Protein AF-A0A7S2MWV6-F1 (afdb_monomer)

Solvent-accessible surface area (backbone atoms only — not comparable to full-atom values): 7215 Å² total; per-residue (Å²): 133,89,73,88,51,70,71,58,52,55,52,51,63,72,73,45,60,67,72,64,58,58,68,71,48,94,42,69,65,64,40,50,54,50,53,50,53,48,52,52,50,52,48,46,69,68,33,34,80,38,79,38,81,87,78,59,39,78,41,48,45,50,73,85,58,82,65,79,60,85,76,64,93,58,46,67,65,73,66,49,88,73,77,60,54,68,57,56,50,36,32,75,72,64,78,40,66,82,56,51,66,57,20,64,75,67,76,46,83,81,71,84,80,124

Mean predicted aligned error: 7.82 Å

Sequence (114 aa):
RGRFNFDAAVNIIKQAPLINWMQTFPTDEMKFDHVDGYCVCKVLVKHSPVLDLQNHMIRPLGADGASGSKIPSDFSIIMGDKLPNGLYYLMLRGVISHKLPQALAKGEWTDKSQ

pLDDT: mean 84.19, std 10.51, range [33.81, 95.12]

Organism: NCBI:txid1333877

InterPro domains:
  IPR022040 Post-transcriptional regulator MKT1, N-terminal [PF12247] (72-112)

Structure (mmCIF, N/CA/C/O backbone):
data_AF-A0A7S2MWV6-F1
#
_entry.id   AF-A0A7S2MWV6-F1
#
loop_
_atom_site.group_PDB
_atom_site.id
_atom_site.type_symbol
_atom_site.label_atom_id
_atom_site.label_alt_id
_atom_site.label_comp_id
_atom_site.label_asym_id
_atom_site.label_entity_id
_atom_site.label_seq_id
_atom_site.pdbx_PDB_ins_code
_atom_site.Cartn_x
_atom_site.Cartn_y
_atom_site.Cartn_z
_atom_site.occupancy
_atom_site.B_iso_or_equiv
_atom_site.auth_seq_id
_atom_site.auth_comp_id
_atom_site.auth_asym_id
_atom_site.auth_atom_id
_atom_site.pdbx_PDB_model_num
ATOM 1 N N . ARG A 1 1 ? 10.081 0.611 22.027 1.00 40.88 1 ARG A N 1
ATOM 2 C CA . ARG A 1 1 ? 9.479 0.492 20.675 1.00 40.88 1 ARG A CA 1
ATOM 3 C C . ARG A 1 1 ? 8.805 -0.872 20.580 1.00 40.88 1 ARG A C 1
ATOM 5 O O . ARG A 1 1 ? 9.515 -1.862 20.468 1.00 40.88 1 ARG A O 1
ATOM 12 N N . GLY A 1 2 ? 7.478 -0.940 20.703 1.00 54.88 2 GLY A N 1
ATOM 13 C CA . GLY A 1 2 ? 6.746 -2.191 20.492 1.00 54.88 2 GLY A CA 1
ATOM 14 C C . GLY A 1 2 ? 6.814 -2.555 19.013 1.00 54.88 2 GLY A C 1
ATOM 15 O O . GLY A 1 2 ? 6.324 -1.801 18.178 1.00 54.88 2 GLY A O 1
ATOM 16 N N . ARG A 1 3 ? 7.505 -3.645 18.671 1.00 72.94 3 ARG A N 1
ATOM 17 C CA . ARG A 1 3 ? 7.479 -4.170 17.302 1.00 72.94 3 ARG A CA 1
ATOM 18 C C . ARG A 1 3 ? 6.093 -4.755 17.050 1.00 72.94 3 ARG A C 1
ATOM 20 O O . ARG A 1 3 ? 5.569 -5.473 17.897 1.00 72.94 3 ARG A O 1
ATOM 27 N N . PHE A 1 4 ? 5.527 -4.457 15.885 1.00 74.81 4 PHE A N 1
ATOM 28 C CA . PHE A 1 4 ? 4.357 -5.166 15.381 1.00 74.81 4 PHE A CA 1
ATOM 29 C C . PHE A 1 4 ? 4.625 -6.680 15.400 1.00 74.81 4 PHE A C 1
ATOM 31 O O . PHE A 1 4 ? 5.690 -7.123 14.964 1.00 74.81 4 PHE A O 1
ATOM 38 N N . ASN A 1 5 ? 3.670 -7.455 15.915 1.00 84.12 5 ASN A N 1
ATOM 39 C CA . ASN A 1 5 ? 3.720 -8.912 15.939 1.00 84.12 5 ASN A CA 1
ATOM 40 C C . ASN A 1 5 ? 2.496 -9.459 15.195 1.00 84.12 5 ASN A C 1
ATOM 42 O O . ASN A 1 5 ? 1.356 -9.228 15.604 1.00 84.12 5 ASN A O 1
ATOM 46 N N . PHE A 1 6 ? 2.751 -10.187 14.109 1.00 84.38 6 PHE A N 1
ATOM 47 C CA . PHE A 1 6 ? 1.707 -10.745 13.260 1.00 84.38 6 PHE A CA 1
ATOM 48 C C . PHE A 1 6 ? 0.874 -11.813 13.985 1.00 84.38 6 PHE A C 1
ATOM 50 O O . PHE A 1 6 ? -0.352 -11.785 13.900 1.00 84.38 6 PHE A O 1
ATOM 57 N N . ASP A 1 7 ? 1.506 -12.688 14.771 1.00 86.31 7 ASP A N 1
ATOM 58 C CA . ASP A 1 7 ? 0.805 -13.739 15.522 1.00 86.31 7 ASP A CA 1
ATOM 59 C C . ASP A 1 7 ? -0.139 -13.142 16.568 1.00 86.31 7 ASP A C 1
ATOM 61 O O . ASP A 1 7 ? -1.269 -13.600 16.747 1.00 86.31 7 ASP A O 1
ATOM 65 N N . ALA A 1 8 ? 0.296 -12.061 17.222 1.00 83.81 8 ALA A N 1
ATOM 66 C CA . ALA A 1 8 ? -0.546 -11.320 18.152 1.00 83.81 8 ALA A CA 1
ATOM 67 C C . ALA A 1 8 ? -1.766 -10.712 17.440 1.00 83.81 8 ALA A C 1
ATOM 69 O O . ALA A 1 8 ? -2.883 -10.848 17.936 1.00 83.81 8 ALA A O 1
ATOM 70 N N . ALA A 1 9 ? -1.581 -10.107 16.260 1.00 82.12 9 ALA A N 1
ATOM 71 C CA . ALA A 1 9 ? -2.681 -9.547 15.473 1.00 82.12 9 ALA A CA 1
ATOM 72 C C . ALA A 1 9 ? -3.696 -10.622 15.045 1.00 82.12 9 ALA A C 1
ATOM 74 O O . ALA A 1 9 ? -4.903 -10.420 15.180 1.00 82.12 9 ALA A O 1
ATOM 75 N N . VAL A 1 10 ? -3.223 -11.792 14.598 1.00 85.38 10 VAL A N 1
ATOM 76 C CA . VAL A 1 10 ? -4.090 -12.930 14.245 1.00 85.38 10 VAL A CA 1
ATOM 77 C C . VAL A 1 10 ? -4.888 -13.411 15.456 1.00 85.38 10 VAL A C 1
ATOM 79 O O . VAL A 1 10 ? -6.089 -13.660 15.340 1.00 85.38 10 VAL A O 1
ATOM 82 N N . ASN A 1 11 ? -4.247 -13.527 16.620 1.00 85.81 11 ASN A N 1
ATOM 83 C CA . ASN A 1 11 ? -4.925 -13.941 17.846 1.00 85.81 11 ASN A CA 1
ATOM 84 C C . ASN A 1 11 ? -5.995 -12.929 18.275 1.00 85.81 11 ASN A C 1
ATOM 86 O O . ASN A 1 11 ? -7.096 -13.340 18.629 1.00 85.81 11 ASN A O 1
ATOM 90 N N . ILE A 1 12 ? -5.716 -11.627 18.169 1.00 80.81 12 ILE A N 1
ATOM 91 C CA . ILE A 1 12 ? -6.686 -10.564 18.472 1.00 80.81 12 ILE A CA 1
ATOM 92 C C . ILE A 1 12 ? -7.914 -10.665 17.558 1.00 80.81 12 ILE A C 1
ATOM 94 O O . ILE A 1 12 ? -9.042 -10.669 18.048 1.00 80.81 12 ILE A O 1
ATOM 98 N N . ILE A 1 13 ? -7.711 -10.819 16.243 1.00 81.19 13 ILE A N 1
ATOM 99 C CA . ILE A 1 13 ? -8.810 -10.918 15.264 1.00 81.19 13 ILE A CA 1
ATOM 100 C C . ILE A 1 13 ? -9.705 -12.140 15.536 1.00 81.19 13 ILE A C 1
ATOM 102 O O . ILE A 1 13 ? -10.906 -12.097 15.274 1.00 81.19 13 ILE A O 1
ATOM 106 N N . LYS A 1 14 ? -9.145 -13.230 16.072 1.00 85.75 14 LYS A N 1
ATOM 107 C CA . LYS A 1 14 ? -9.907 -14.438 16.430 1.00 85.75 14 LYS A CA 1
ATOM 108 C C . LYS A 1 14 ? -10.732 -14.287 17.710 1.00 85.75 14 LYS A C 1
ATOM 110 O O . LYS A 1 14 ? -11.714 -15.004 17.868 1.00 85.75 14 LYS A O 1
ATOM 115 N N . GLN A 1 15 ? -10.316 -13.423 18.635 1.00 83.56 15 GLN A N 1
ATOM 116 C CA . GLN A 1 15 ? -10.913 -13.330 19.971 1.00 83.56 15 GLN A CA 1
ATOM 117 C C . GLN A 1 15 ? -12.193 -12.498 20.007 1.00 83.56 15 GLN A C 1
ATOM 119 O O . GLN A 1 15 ? -13.096 -12.810 20.781 1.00 83.56 15 GLN A O 1
ATOM 124 N N . ALA A 1 16 ? -12.284 -11.443 19.198 1.00 76.62 16 ALA A N 1
ATOM 125 C CA . ALA A 1 16 ? -13.444 -10.565 19.204 1.00 76.62 16 ALA A CA 1
ATOM 126 C C . ALA A 1 16 ? -13.685 -9.921 17.831 1.00 76.62 16 ALA A C 1
ATOM 128 O O . ALA A 1 16 ? -12.736 -9.674 17.084 1.00 76.62 16 ALA A O 1
ATOM 129 N N . PRO A 1 17 ? -14.945 -9.579 17.506 1.00 82.06 17 PRO A N 1
ATOM 130 C CA . PRO A 1 17 ? -15.253 -8.742 16.355 1.00 82.06 17 PRO A CA 1
ATOM 131 C C . PRO A 1 17 ? -14.483 -7.414 16.410 1.00 82.06 17 PRO A C 1
ATOM 133 O O . PRO A 1 17 ? -14.370 -6.806 17.476 1.00 82.06 17 PRO A O 1
ATOM 136 N N . LEU A 1 18 ? -14.028 -6.919 15.253 1.00 77.75 18 LEU A N 1
ATOM 137 C CA . LEU A 1 18 ? -13.245 -5.678 15.150 1.00 77.75 18 LEU A CA 1
ATOM 138 C C . LEU A 1 18 ? -13.928 -4.484 15.842 1.00 77.75 18 LEU A C 1
ATOM 140 O O . LEU A 1 18 ? -13.254 -3.669 16.461 1.00 77.75 18 LEU A O 1
ATOM 144 N N . ILE A 1 19 ? -15.265 -4.411 15.794 1.00 80.69 19 ILE A N 1
ATOM 145 C CA . ILE A 1 19 ? -16.050 -3.350 16.443 1.00 80.69 19 ILE A CA 1
ATOM 146 C C . ILE A 1 19 ? -15.813 -3.290 17.962 1.00 80.69 19 ILE A C 1
ATOM 148 O O . ILE A 1 19 ? -15.680 -2.198 18.504 1.00 80.69 19 ILE A O 1
ATOM 152 N N . ASN A 1 20 ? -15.684 -4.440 18.632 1.00 82.62 20 ASN A N 1
ATOM 153 C CA . ASN A 1 20 ? -15.433 -4.507 20.074 1.00 82.62 20 ASN A CA 1
ATOM 154 C C . ASN A 1 20 ? -13.996 -4.085 20.384 1.00 82.62 20 ASN A C 1
ATOM 156 O O . ASN A 1 20 ? -13.746 -3.375 21.350 1.00 82.62 20 ASN A O 1
ATOM 160 N N . TRP A 1 21 ? -13.047 -4.470 19.530 1.00 81.50 21 TRP A N 1
ATOM 161 C CA . TRP A 1 21 ? -11.659 -4.043 19.672 1.00 81.50 21 TRP A CA 1
ATOM 162 C C . TRP A 1 21 ? -11.505 -2.528 19.484 1.00 81.50 21 TRP A C 1
ATOM 164 O O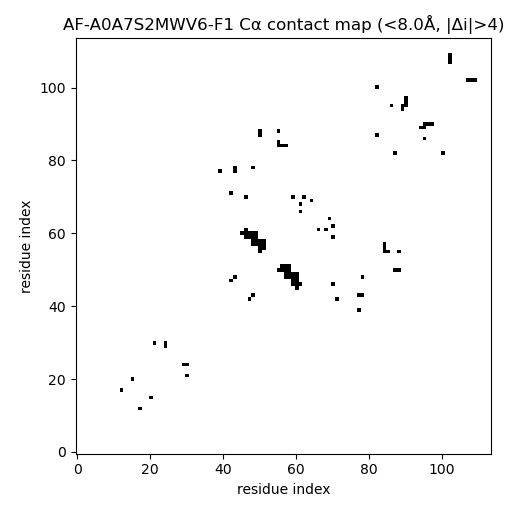 . TRP A 1 21 ? -10.797 -1.882 2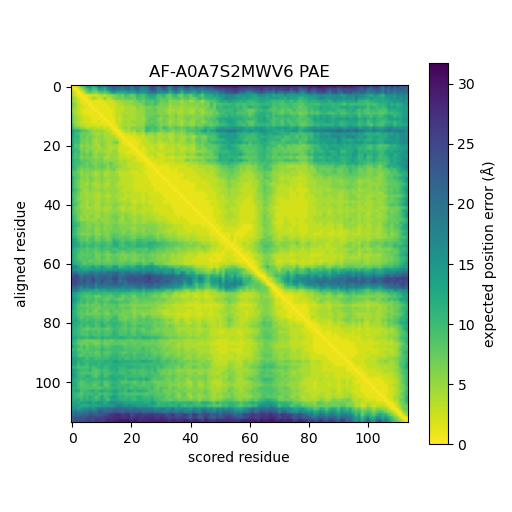0.255 1.00 81.50 21 TRP A O 1
ATOM 174 N N . MET A 1 22 ? -12.250 -1.927 18.551 1.00 84.25 22 MET A N 1
ATOM 175 C CA . MET A 1 22 ? -12.270 -0.472 18.363 1.00 84.25 22 MET A CA 1
ATOM 176 C C . MET A 1 22 ? -12.775 0.307 19.589 1.00 84.25 22 MET A C 1
ATOM 178 O O . MET A 1 22 ? -12.495 1.497 19.696 1.00 84.25 22 MET A O 1
ATOM 182 N N . GLN A 1 23 ? -13.502 -0.328 20.515 1.00 85.62 23 GLN A N 1
ATOM 183 C CA . GLN A 1 23 ? -13.923 0.304 21.774 1.00 85.62 23 GLN A CA 1
ATOM 184 C C . GLN A 1 23 ? -12.797 0.383 22.814 1.00 85.62 23 GLN A C 1
ATOM 186 O O . GLN A 1 23 ? -12.930 1.106 23.793 1.00 85.62 23 GLN A O 1
ATOM 191 N N . THR A 1 24 ? -11.691 -0.343 22.615 1.00 85.62 24 THR A N 1
ATOM 192 C CA . THR A 1 24 ? -10.546 -0.348 23.542 1.00 85.62 24 THR A CA 1
ATOM 193 C C . THR A 1 24 ? -9.556 0.792 23.300 1.00 85.62 24 THR A C 1
ATOM 195 O O . THR A 1 24 ? -8.605 0.948 24.066 1.00 85.62 24 THR A O 1
ATOM 198 N N . PHE A 1 25 ? -9.755 1.589 22.244 1.00 85.56 25 PHE A N 1
ATOM 199 C CA . PHE A 1 25 ? -8.882 2.723 21.961 1.00 85.56 25 PHE A CA 1
ATOM 200 C C . PHE A 1 25 ? -9.046 3.824 23.014 1.00 85.56 25 PHE A C 1
ATOM 202 O O . PHE A 1 25 ? -10.176 4.146 23.376 1.00 85.56 25 PHE A O 1
ATOM 209 N N . PRO A 1 26 ? -7.941 4.442 23.473 1.00 88.06 26 PRO A N 1
ATOM 210 C CA . PRO A 1 26 ? -7.997 5.486 24.495 1.00 88.06 26 PRO A CA 1
ATOM 211 C C . PRO A 1 26 ? -8.730 6.757 24.053 1.00 88.06 26 PRO A C 1
ATOM 213 O O . PRO A 1 26 ? -9.305 7.449 24.889 1.00 88.06 26 PRO A O 1
ATOM 216 N N . THR A 1 27 ? -8.678 7.087 22.760 1.00 93.06 27 THR A N 1
ATOM 217 C CA . THR A 1 27 ? -9.285 8.296 22.193 1.00 93.06 27 THR A CA 1
ATOM 218 C C . THR A 1 27 ? -9.945 8.000 20.851 1.00 93.06 27 THR A C 1
ATOM 220 O O . THR A 1 27 ? -9.547 7.078 20.130 1.00 93.06 27 THR A O 1
ATOM 223 N N . ASP A 1 28 ? -10.937 8.818 20.496 1.00 91.81 28 ASP A N 1
ATOM 224 C CA . ASP A 1 28 ? -11.585 8.737 19.187 1.00 91.81 28 ASP A CA 1
ATOM 225 C C . ASP A 1 28 ? -10.616 9.072 18.046 1.00 91.81 28 ASP A C 1
ATOM 227 O O . ASP A 1 28 ? -10.681 8.434 17.003 1.00 91.81 28 ASP A O 1
ATOM 231 N N . GLU A 1 29 ? -9.658 9.982 18.250 1.00 93.75 29 GLU A N 1
ATOM 232 C CA . GLU A 1 29 ? -8.605 10.284 17.266 1.00 93.75 29 GLU A CA 1
ATOM 233 C C . GLU A 1 29 ? -7.800 9.033 16.894 1.00 93.75 29 GLU A C 1
ATOM 235 O O . GLU A 1 2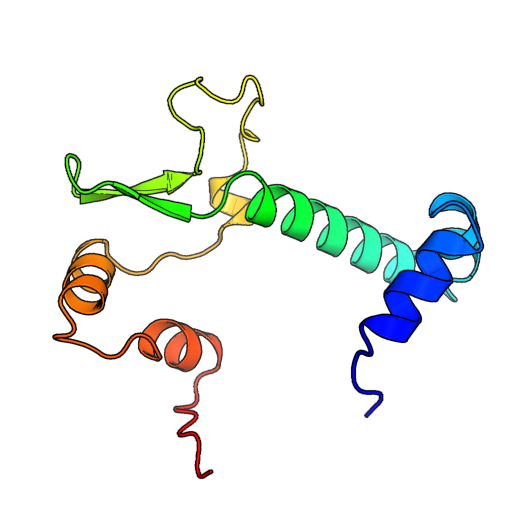9 ? -7.708 8.687 15.720 1.00 93.75 29 GLU A O 1
ATOM 240 N N . MET A 1 30 ? -7.308 8.276 17.883 1.00 89.56 30 MET A N 1
ATOM 241 C CA . MET A 1 30 ? -6.551 7.045 17.613 1.00 89.56 30 MET A CA 1
ATOM 242 C C . MET A 1 30 ? -7.398 5.988 16.899 1.00 89.56 30 MET A C 1
ATOM 244 O O . MET A 1 30 ? -6.891 5.209 16.087 1.00 89.56 30 MET A O 1
ATOM 248 N N . LYS A 1 31 ? -8.694 5.940 17.215 1.00 90.19 31 LYS A N 1
ATOM 249 C CA . LYS A 1 31 ? -9.645 5.054 16.551 1.00 90.19 31 LYS A CA 1
ATOM 250 C C . LYS A 1 31 ? -9.869 5.481 15.099 1.00 90.19 31 LYS A C 1
ATOM 252 O O . LYS A 1 31 ? -9.876 4.616 14.225 1.00 90.19 31 LYS A O 1
ATOM 257 N N . PHE A 1 32 ? -10.033 6.776 14.832 1.00 91.88 32 PHE A N 1
ATOM 258 C CA . PHE A 1 32 ? -10.191 7.305 13.478 1.00 91.88 32 PHE A CA 1
ATOM 259 C C . PHE A 1 32 ? -8.938 7.072 12.637 1.00 91.88 32 PHE A C 1
ATOM 261 O O . PHE A 1 32 ? -9.065 6.529 11.541 1.00 91.88 32 PHE A O 1
ATOM 268 N N . ASP A 1 33 ? -7.751 7.343 13.179 1.00 91.31 33 ASP A N 1
ATOM 269 C CA . ASP A 1 33 ? -6.471 7.065 12.515 1.00 91.31 33 ASP A CA 1
ATOM 270 C C . ASP A 1 33 ? -6.332 5.581 12.151 1.00 91.31 33 ASP A C 1
ATOM 272 O O . ASP A 1 33 ? -5.893 5.223 11.055 1.00 91.31 33 ASP A O 1
ATOM 276 N N . HIS A 1 34 ? -6.741 4.686 13.056 1.00 89.12 34 HIS A N 1
ATOM 277 C CA . HIS A 1 34 ? -6.710 3.253 12.784 1.00 89.12 34 HIS A CA 1
ATOM 278 C C . HIS A 1 34 ? -7.680 2.852 11.664 1.00 89.12 34 HIS A C 1
ATOM 2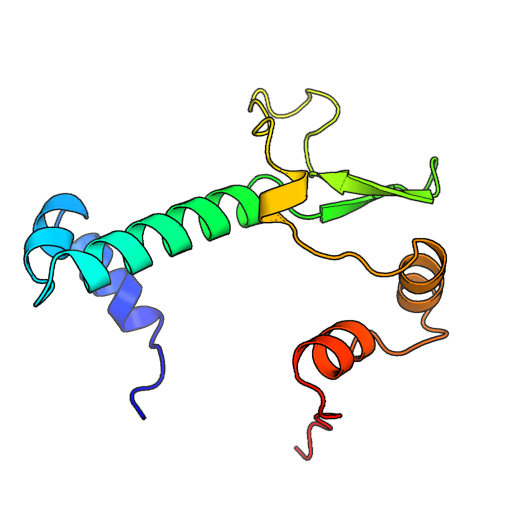80 O O . HIS A 1 34 ? -7.319 2.065 10.785 1.00 89.12 34 HIS A O 1
ATOM 286 N N . VAL A 1 35 ? -8.914 3.362 11.700 1.00 90.25 35 VAL A N 1
ATOM 287 C CA . VAL A 1 35 ? -9.935 3.075 10.680 1.00 90.25 35 VAL A CA 1
ATOM 288 C C . VAL A 1 35 ? -9.499 3.600 9.315 1.00 90.25 35 VAL A C 1
ATOM 290 O O . VAL A 1 35 ? -9.633 2.877 8.325 1.00 90.25 35 VAL A O 1
ATOM 293 N N . ASP A 1 36 ? -8.951 4.811 9.262 1.00 91.06 36 ASP A N 1
ATOM 294 C CA . ASP A 1 36 ? -8.426 5.411 8.038 1.00 91.06 36 ASP A CA 1
ATOM 295 C C . ASP A 1 36 ? -7.289 4.564 7.452 1.00 91.06 36 ASP A C 1
ATOM 297 O O . ASP A 1 36 ? -7.384 4.075 6.320 1.00 91.06 36 ASP A O 1
ATOM 301 N N . GLY A 1 37 ? -6.282 4.244 8.273 1.00 90.88 37 GLY A N 1
ATOM 302 C CA . GLY A 1 37 ? -5.171 3.385 7.869 1.00 90.88 37 GLY A CA 1
ATOM 303 C C . GLY A 1 37 ? -5.630 2.006 7.384 1.00 90.88 37 GLY A C 1
ATOM 304 O O . GLY A 1 37 ? -5.113 1.494 6.386 1.00 90.88 37 GLY A O 1
ATOM 305 N N . TYR A 1 38 ? -6.636 1.410 8.032 1.00 88.56 38 TYR A N 1
ATOM 306 C CA . TYR A 1 38 ? -7.230 0.146 7.591 1.00 88.56 38 TYR A CA 1
ATOM 307 C C . TYR A 1 38 ? -7.910 0.276 6.221 1.00 88.56 38 TYR A C 1
ATOM 309 O O . TYR A 1 38 ? -7.707 -0.580 5.355 1.00 88.56 38 TYR A O 1
ATOM 317 N N . CYS A 1 39 ? -8.699 1.330 6.003 1.00 89.25 39 CYS A N 1
ATOM 318 C CA . CYS A 1 39 ? -9.382 1.584 4.735 1.00 89.25 39 CYS A CA 1
ATOM 319 C C . CYS A 1 39 ? -8.386 1.781 3.587 1.00 89.25 39 CYS A C 1
ATOM 321 O O . CYS A 1 39 ? -8.508 1.107 2.558 1.00 89.25 39 CYS A O 1
ATOM 323 N N . VAL A 1 40 ? -7.361 2.613 3.793 1.00 91.38 40 VAL A N 1
ATOM 324 C CA . VAL A 1 40 ? -6.263 2.824 2.838 1.00 91.38 40 VAL A CA 1
ATOM 325 C C . VAL A 1 40 ? -5.563 1.500 2.523 1.00 91.38 40 VAL A C 1
ATOM 327 O O . VAL A 1 40 ? -5.476 1.104 1.357 1.00 91.38 40 VAL A O 1
ATOM 330 N N . CYS A 1 41 ? -5.137 0.752 3.547 1.00 90.94 41 CYS A N 1
ATOM 331 C CA . CYS A 1 41 ? -4.457 -0.532 3.354 1.00 90.94 41 CYS A CA 1
ATOM 332 C C . CYS A 1 41 ? -5.335 -1.541 2.607 1.00 90.94 41 CYS A C 1
ATOM 334 O O . CYS A 1 41 ? -4.862 -2.224 1.700 1.00 90.94 41 CYS A O 1
ATOM 336 N N . LYS A 1 42 ? -6.625 -1.627 2.943 1.00 89.25 42 LYS A N 1
ATOM 337 C CA . LYS A 1 42 ? -7.572 -2.528 2.279 1.00 89.25 42 LYS A CA 1
ATOM 338 C C . LYS A 1 42 ? -7.704 -2.208 0.791 1.00 89.25 42 LYS A C 1
ATOM 340 O O . LYS A 1 42 ? -7.728 -3.131 -0.025 1.00 89.25 42 LYS A O 1
ATOM 345 N N . VAL A 1 43 ? -7.776 -0.925 0.434 1.00 90.56 43 VAL A N 1
ATOM 346 C CA . VAL A 1 43 ? -7.808 -0.489 -0.968 1.00 90.56 43 VAL A CA 1
ATOM 347 C C . VAL A 1 43 ? -6.502 -0.852 -1.671 1.00 90.56 43 VAL A C 1
ATOM 349 O O . VAL A 1 43 ? -6.555 -1.457 -2.739 1.00 90.56 43 VAL A O 1
ATOM 352 N N . LEU A 1 44 ? -5.344 -0.568 -1.069 1.00 90.69 44 LEU A N 1
ATOM 353 C CA . LEU A 1 44 ? -4.035 -0.853 -1.669 1.00 90.69 44 LEU A CA 1
ATOM 354 C C . LEU A 1 44 ? -3.748 -2.353 -1.819 1.00 90.69 44 LEU A C 1
ATOM 356 O O . LEU A 1 44 ? -3.107 -2.752 -2.787 1.00 90.69 44 LEU A O 1
ATOM 360 N N . VAL A 1 45 ? -4.238 -3.201 -0.913 1.00 89.81 45 VAL A N 1
ATOM 361 C CA . VAL A 1 45 ? -4.126 -4.665 -1.040 1.00 89.81 45 VAL A CA 1
ATOM 362 C C . VAL A 1 45 ? -5.032 -5.189 -2.153 1.00 89.81 45 VAL A C 1
ATOM 364 O O . VAL A 1 45 ? -4.633 -6.058 -2.922 1.00 89.81 45 VAL A O 1
ATOM 367 N N . LYS A 1 46 ? -6.256 -4.664 -2.264 1.00 89.19 46 LYS A N 1
ATOM 368 C CA . LYS A 1 46 ? -7.231 -5.133 -3.258 1.00 89.19 46 LYS A CA 1
ATOM 369 C C . LYS A 1 46 ? -6.941 -4.617 -4.670 1.00 89.19 46 LYS A C 1
ATOM 371 O O . LYS A 1 46 ? -7.164 -5.327 -5.645 1.00 89.19 46 LYS A O 1
ATOM 376 N N . HIS A 1 47 ? -6.462 -3.384 -4.763 1.00 90.94 47 HIS A N 1
ATOM 377 C CA . HIS A 1 47 ? -6.233 -2.644 -5.998 1.00 90.94 47 HIS A CA 1
ATOM 378 C C . HIS A 1 47 ? -4.774 -2.207 -6.100 1.00 90.94 47 HIS A C 1
ATOM 380 O O . HIS A 1 47 ? -4.488 -1.056 -6.421 1.00 90.94 47 HIS A O 1
ATOM 386 N N . SER A 1 48 ? -3.840 -3.115 -5.799 1.00 89.69 48 SER A N 1
ATOM 387 C CA . SER A 1 48 ? -2.413 -2.791 -5.783 1.00 89.69 48 SER A CA 1
ATOM 388 C C . SER A 1 48 ? -1.965 -2.135 -7.09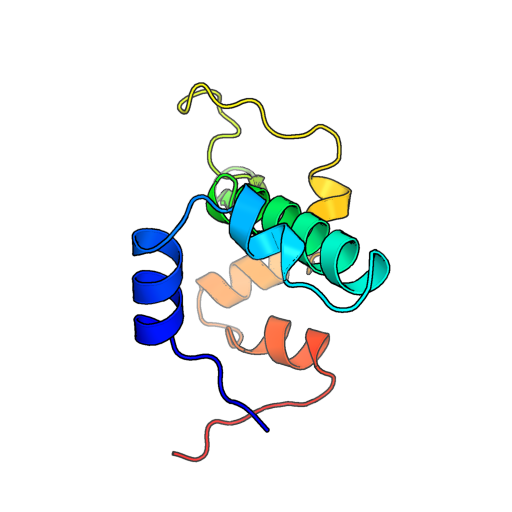2 1.00 89.69 48 SER A C 1
ATOM 390 O O . SER A 1 48 ? -2.384 -2.576 -8.165 1.00 89.69 48 SER A O 1
ATOM 392 N N . PRO A 1 49 ? -1.133 -1.083 -7.036 1.00 88.69 49 PRO A N 1
ATOM 393 C CA . PRO A 1 49 ? -0.612 -0.451 -8.236 1.00 88.69 49 PRO A CA 1
ATOM 394 C C . PRO A 1 49 ? 0.289 -1.434 -8.988 1.00 88.69 49 PRO A C 1
ATOM 396 O O . PRO A 1 49 ? 1.227 -1.997 -8.425 1.00 88.69 49 PRO A O 1
ATOM 399 N N . VAL A 1 50 ? 0.006 -1.626 -10.271 1.00 88.75 50 VAL A N 1
ATOM 400 C CA . VAL A 1 50 ? 0.758 -2.496 -11.176 1.00 88.75 50 VAL A CA 1
ATOM 401 C C . VAL A 1 50 ? 1.218 -1.713 -12.398 1.00 88.75 50 VAL A C 1
ATOM 403 O O . VAL A 1 50 ? 0.541 -0.787 -12.846 1.00 88.75 50 VAL A O 1
ATOM 406 N N . LEU A 1 51 ? 2.377 -2.089 -12.940 1.00 89.75 51 LEU A N 1
ATOM 407 C CA . LEU A 1 51 ? 2.873 -1.547 -14.200 1.00 89.75 51 LEU A CA 1
ATOM 408 C C . LEU A 1 51 ? 2.222 -2.288 -15.369 1.00 89.75 51 LEU A C 1
ATOM 410 O O . LEU A 1 51 ? 2.474 -3.472 -15.583 1.00 89.75 51 LEU A O 1
ATOM 414 N N . ASP A 1 52 ? 1.415 -1.569 -16.138 1.00 89.25 52 ASP A N 1
ATOM 415 C CA . ASP A 1 52 ? 0.915 -2.026 -17.425 1.00 89.25 52 ASP A CA 1
ATOM 416 C C . ASP A 1 52 ? 2.033 -1.947 -18.468 1.00 89.25 52 ASP A C 1
ATOM 418 O O . ASP A 1 52 ? 2.520 -0.862 -18.791 1.00 89.25 52 ASP A O 1
ATOM 422 N N . LEU A 1 53 ? 2.446 -3.099 -18.994 1.00 87.06 53 LEU A N 1
ATOM 423 C CA . LEU A 1 53 ? 3.516 -3.183 -19.986 1.00 87.06 53 LEU A CA 1
ATOM 424 C C . LEU A 1 53 ? 3.080 -2.754 -21.389 1.00 87.06 53 LEU A C 1
ATOM 426 O O . LEU A 1 53 ? 3.950 -2.431 -22.190 1.00 87.06 53 LEU A O 1
ATOM 430 N N . GLN A 1 54 ? 1.778 -2.754 -21.689 1.00 87.12 54 GLN A N 1
ATOM 431 C CA . GLN A 1 54 ? 1.263 -2.336 -22.996 1.00 87.12 54 GLN A CA 1
ATOM 432 C C . GLN A 1 54 ? 1.170 -0.815 -23.076 1.00 87.12 54 GLN A C 1
ATOM 434 O O . GLN A 1 54 ? 1.644 -0.203 -24.026 1.00 87.12 54 GLN A O 1
ATOM 439 N N . ASN A 1 55 ? 0.586 -0.208 -22.043 1.00 86.38 55 ASN A N 1
ATOM 440 C CA . ASN A 1 55 ? 0.373 1.238 -21.994 1.00 86.38 55 ASN A CA 1
ATOM 441 C C . ASN A 1 55 ? 1.529 1.992 -21.321 1.00 86.38 55 ASN A C 1
ATOM 443 O O . ASN A 1 55 ? 1.536 3.218 -21.314 1.00 86.38 55 ASN A O 1
ATOM 447 N N . HIS A 1 56 ? 2.499 1.278 -20.738 1.00 84.81 56 HIS A N 1
ATOM 448 C CA . HIS A 1 56 ? 3.604 1.847 -19.960 1.00 84.81 56 HIS A CA 1
ATOM 449 C C . HIS A 1 56 ? 3.128 2.782 -18.835 1.00 84.81 56 HIS A C 1
ATOM 451 O O . HIS A 1 56 ? 3.709 3.844 -18.598 1.00 84.81 56 HIS A O 1
ATOM 457 N N . MET A 1 57 ? 2.061 2.388 -18.132 1.00 88.06 57 MET A N 1
ATOM 458 C CA . MET A 1 57 ? 1.441 3.192 -17.075 1.00 88.06 57 MET A CA 1
ATOM 459 C C . MET A 1 57 ? 1.195 2.395 -15.798 1.00 88.06 57 MET A C 1
ATOM 461 O O . MET A 1 57 ? 0.899 1.203 -15.839 1.00 88.06 57 MET A O 1
ATOM 465 N N . ILE A 1 58 ? 1.263 3.078 -14.654 1.00 88.19 58 ILE A N 1
ATOM 466 C CA . ILE A 1 58 ? 0.837 2.515 -13.371 1.00 88.19 58 ILE A CA 1
ATOM 467 C C . ILE A 1 58 ? -0.683 2.592 -13.252 1.00 88.19 58 ILE A C 1
ATOM 469 O O . ILE A 1 58 ? -1.259 3.684 -13.271 1.00 88.19 58 ILE A O 1
ATOM 473 N N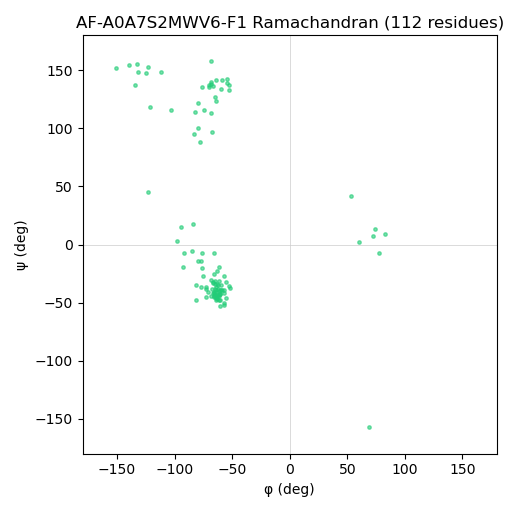 . ARG A 1 59 ? -1.325 1.440 -13.061 1.00 88.06 59 ARG A N 1
ATOM 474 C CA . ARG A 1 59 ? -2.776 1.317 -12.886 1.00 88.06 59 ARG A CA 1
ATOM 475 C C . ARG A 1 59 ? -3.122 0.414 -11.700 1.00 88.06 59 ARG A C 1
ATOM 477 O O . ARG A 1 59 ? -2.305 -0.425 -11.333 1.00 88.06 59 ARG A O 1
ATOM 484 N N . PRO A 1 60 ? -4.304 0.559 -11.087 1.00 90.06 60 PRO A N 1
ATOM 485 C CA . PRO A 1 60 ? -4.764 -0.389 -10.080 1.00 90.06 60 PRO A CA 1
ATOM 486 C C . PRO A 1 60 ? -4.975 -1.784 -10.676 1.00 90.06 60 PRO A C 1
ATOM 488 O O . PRO A 1 60 ? -5.503 -1.942 -11.782 1.00 90.06 60 PRO A O 1
ATOM 491 N N . LEU A 1 61 ? -4.618 -2.810 -9.907 1.00 88.00 61 LEU A N 1
ATOM 492 C CA . LEU A 1 61 ? -4.979 -4.190 -10.204 1.00 88.00 61 LEU A CA 1
ATOM 493 C C . LEU A 1 61 ? -6.512 -4.335 -10.242 1.00 88.00 61 LEU A C 1
ATOM 495 O O . LEU A 1 61 ? -7.225 -3.838 -9.365 1.00 88.00 61 LEU A O 1
ATOM 499 N N . GLY A 1 62 ? -7.023 -5.010 -11.274 1.00 80.81 62 GLY A N 1
ATOM 500 C CA . GLY A 1 62 ? -8.464 -5.194 -11.480 1.00 80.81 62 GLY A CA 1
ATOM 501 C C . GLY A 1 62 ? -9.177 -4.023 -12.169 1.00 80.81 62 GLY A C 1
ATOM 502 O O . GLY A 1 62 ? -10.402 -4.046 -12.258 1.00 80.81 62 GLY A O 1
ATOM 503 N N . ALA A 1 63 ? -8.442 -3.030 -12.692 1.00 73.19 63 ALA A N 1
ATOM 504 C CA . ALA A 1 63 ? -9.012 -1.922 -13.473 1.00 73.19 63 ALA A CA 1
ATOM 505 C C . ALA A 1 63 ? -9.810 -2.360 -14.704 1.00 73.19 63 ALA A C 1
ATOM 507 O O . ALA A 1 63 ? -10.761 -1.686 -15.085 1.00 73.19 63 ALA A O 1
ATOM 508 N N . ASP A 1 64 ? -9.482 -3.520 -15.267 1.00 68.88 64 ASP A N 1
ATOM 509 C CA . ASP A 1 64 ? -10.083 -4.017 -16.508 1.00 68.88 64 ASP A CA 1
ATOM 510 C C . ASP A 1 64 ? -11.423 -4.747 -16.261 1.00 68.88 64 ASP A C 1
ATOM 512 O O . ASP A 1 64 ? -11.882 -5.529 -17.085 1.00 68.88 64 ASP A O 1
ATOM 516 N N . GLY A 1 65 ? -12.044 -4.545 -15.091 1.00 61.16 65 GLY A N 1
ATOM 517 C CA . GLY A 1 65 ? -13.371 -5.073 -14.747 1.00 61.16 65 GLY A CA 1
ATOM 518 C C . GLY A 1 65 ? -13.418 -6.559 -14.366 1.00 61.16 65 GLY A C 1
ATOM 519 O O . GLY A 1 65 ? -14.441 -7.025 -13.869 1.00 61.16 65 GLY A O 1
ATOM 520 N N . ALA A 1 66 ? -12.314 -7.296 -14.517 1.00 58.81 66 ALA A N 1
ATOM 521 C CA . ALA A 1 66 ? -12.265 -8.744 -14.292 1.00 58.81 66 ALA A CA 1
ATOM 522 C C . ALA A 1 66 ? -12.564 -9.184 -12.842 1.00 58.81 66 ALA A C 1
ATOM 524 O O . ALA A 1 66 ? -12.966 -10.323 -12.622 1.00 58.81 66 ALA A O 1
ATOM 525 N N . SER A 1 67 ? -12.384 -8.310 -11.843 1.00 60.09 67 SER A N 1
ATOM 526 C CA . SER A 1 67 ? -12.525 -8.667 -10.422 1.00 60.09 67 SER A CA 1
ATOM 527 C C . SER A 1 67 ? -13.878 -8.302 -9.794 1.00 60.09 67 SER A C 1
ATOM 529 O O . SER A 1 67 ? -14.040 -8.470 -8.585 1.00 60.09 67 SER A O 1
ATOM 531 N N . GLY A 1 68 ? -14.839 -7.760 -10.559 1.00 60.53 68 GLY A N 1
ATOM 532 C CA . GLY A 1 68 ? -16.172 -7.365 -10.057 1.00 60.53 68 GLY A CA 1
ATOM 533 C C . GLY A 1 68 ? -16.164 -6.299 -8.946 1.00 60.53 68 GLY A C 1
ATOM 534 O O . GLY A 1 68 ? -17.207 -5.921 -8.416 1.00 60.53 68 GLY A O 1
ATOM 535 N N . SER A 1 69 ? -14.989 -5.797 -8.567 1.00 68.38 69 SER A N 1
ATOM 536 C CA . SER A 1 69 ? -14.792 -4.850 -7.482 1.00 68.38 69 SER A CA 1
ATOM 537 C C . SER A 1 69 ? -14.574 -3.451 -8.030 1.00 68.38 69 SER A C 1
ATOM 539 O O . SER A 1 69 ? -13.564 -3.200 -8.686 1.00 68.38 69 SER A O 1
ATOM 541 N N . LYS A 1 70 ? -15.495 -2.539 -7.719 1.00 81.69 70 LYS A N 1
ATOM 542 C CA . LYS A 1 70 ? -15.394 -1.131 -8.102 1.00 81.69 70 LYS A CA 1
ATOM 543 C C . LYS A 1 70 ? -14.188 -0.478 -7.417 1.00 81.69 70 LYS A C 1
ATOM 545 O O . LYS A 1 70 ? -14.095 -0.504 -6.191 1.00 81.69 70 LYS A O 1
ATOM 550 N N . ILE A 1 71 ? -13.293 0.098 -8.216 1.00 85.19 71 ILE A N 1
ATOM 551 C CA . ILE A 1 71 ? -12.169 0.901 -7.725 1.00 85.19 71 ILE A CA 1
ATOM 552 C C . ILE A 1 71 ? -12.724 2.214 -7.149 1.00 85.19 71 ILE A C 1
ATOM 554 O O . ILE A 1 71 ? -13.622 2.801 -7.765 1.00 85.19 71 ILE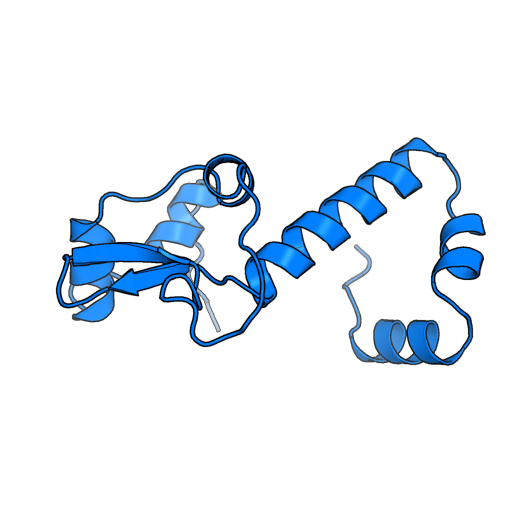 A O 1
ATOM 558 N N . PRO A 1 72 ? -12.224 2.685 -5.993 1.00 87.31 72 PRO A N 1
ATOM 559 C CA . PRO A 1 72 ? -12.600 3.989 -5.452 1.00 87.31 72 PRO A CA 1
ATOM 560 C C . PRO A 1 72 ? -12.282 5.134 -6.424 1.00 87.31 72 PRO A C 1
ATOM 562 O O . PRO A 1 72 ? -11.251 5.124 -7.097 1.00 87.31 72 PRO A O 1
ATOM 565 N N . SER A 1 73 ? -13.153 6.140 -6.506 1.00 89.06 73 SER A N 1
ATOM 566 C CA . SER A 1 73 ? -12.961 7.296 -7.400 1.00 89.06 73 SER A CA 1
ATOM 567 C C . SER A 1 73 ? -11.761 8.166 -7.012 1.00 89.06 73 SER A C 1
ATOM 569 O O . SER A 1 73 ? -11.178 8.838 -7.855 1.00 89.06 73 SER A O 1
ATOM 571 N N . ASP A 1 74 ? -11.389 8.131 -5.741 1.00 89.38 74 ASP A N 1
ATOM 572 C CA . ASP A 1 74 ? -10.281 8.835 -5.101 1.00 89.38 74 ASP A CA 1
ATOM 573 C C . ASP A 1 74 ? -9.001 7.985 -5.024 1.00 89.38 74 ASP A C 1
ATOM 575 O O . ASP A 1 74 ? -8.059 8.332 -4.316 1.00 89.38 74 ASP A O 1
ATOM 579 N N . PHE A 1 75 ? -8.912 6.884 -5.778 1.00 88.69 75 PHE A N 1
ATOM 580 C CA . PHE A 1 75 ? -7.749 5.992 -5.748 1.00 88.69 75 PHE A CA 1
ATOM 581 C C . PHE A 1 75 ? -6.415 6.703 -6.041 1.00 88.69 75 PHE A C 1
ATOM 583 O O . PHE A 1 75 ? -5.379 6.320 -5.502 1.00 88.69 75 PHE A O 1
ATOM 590 N N . SER A 1 76 ? -6.418 7.750 -6.873 1.00 87.62 76 SER A N 1
ATOM 591 C CA . SER A 1 76 ? -5.229 8.577 -7.118 1.00 87.62 76 SER A CA 1
ATOM 592 C C . SER A 1 76 ? -4.732 9.289 -5.860 1.00 87.62 76 SER A C 1
ATOM 594 O O . SER A 1 76 ? -3.525 9.416 -5.692 1.00 87.62 76 SER A O 1
ATOM 596 N N . ILE A 1 77 ? -5.645 9.710 -4.983 1.00 90.81 77 ILE A N 1
ATOM 597 C CA . ILE A 1 77 ? -5.335 10.350 -3.702 1.00 90.81 77 ILE A CA 1
ATOM 598 C C . ILE A 1 77 ? -4.800 9.297 -2.729 1.00 90.81 77 ILE A C 1
ATOM 600 O O . ILE A 1 77 ? -3.759 9.507 -2.117 1.00 90.81 77 ILE A O 1
ATOM 604 N N . ILE A 1 78 ? -5.457 8.133 -2.658 1.00 89.50 78 ILE A N 1
ATOM 605 C CA . ILE A 1 78 ? -5.051 7.011 -1.793 1.00 89.50 78 ILE A CA 1
ATOM 606 C C . ILE A 1 78 ? -3.647 6.503 -2.149 1.00 89.50 78 ILE A C 1
ATOM 608 O O . ILE A 1 78 ? -2.870 6.155 -1.263 1.00 89.50 78 ILE A O 1
ATOM 612 N N . MET A 1 79 ? -3.311 6.438 -3.442 1.00 87.06 79 MET A N 1
ATOM 613 C CA . MET A 1 79 ? -1.978 6.016 -3.878 1.00 87.06 79 MET A CA 1
ATOM 614 C C . MET A 1 79 ? -0.893 7.037 -3.504 1.00 87.06 79 MET A C 1
ATOM 616 O O . MET A 1 79 ? 0.253 6.650 -3.283 1.00 87.06 79 MET A O 1
ATOM 620 N N . GLY A 1 80 ? -1.253 8.320 -3.455 1.00 87.75 80 GLY A N 1
ATOM 621 C CA . GLY A 1 80 ? -0.310 9.415 -3.293 1.00 87.75 80 GLY A CA 1
ATOM 622 C C . GLY A 1 80 ? 0.588 9.614 -4.515 1.00 87.75 80 GLY A C 1
ATOM 623 O O . GLY A 1 80 ? 0.254 9.242 -5.649 1.00 87.75 80 GLY A O 1
ATOM 624 N N . ASP A 1 81 ? 1.741 10.229 -4.268 1.00 86.94 81 ASP A N 1
ATOM 625 C CA . ASP A 1 81 ? 2.693 10.588 -5.312 1.00 86.94 81 ASP A CA 1
ATOM 626 C C . ASP A 1 81 ? 3.340 9.359 -5.951 1.00 86.94 81 ASP A C 1
ATOM 628 O O . ASP A 1 81 ? 3.718 8.382 -5.299 1.00 86.94 81 ASP A O 1
ATOM 632 N N . LYS A 1 82 ? 3.506 9.435 -7.272 1.00 87.12 82 LYS A N 1
ATOM 633 C CA . LYS A 1 82 ? 4.090 8.368 -8.083 1.00 87.12 82 LYS A CA 1
ATOM 634 C C . LYS A 1 82 ? 5.426 8.812 -8.629 1.00 87.12 82 LYS A C 1
ATOM 636 O O . LYS A 1 82 ? 5.617 9.972 -8.991 1.00 87.12 82 LYS A O 1
ATOM 641 N N . LEU A 1 83 ? 6.323 7.851 -8.797 1.00 88.50 83 LEU A N 1
ATOM 642 C CA . LEU A 1 83 ? 7.499 8.085 -9.617 1.00 88.50 83 LEU A CA 1
ATOM 643 C C . LEU A 1 83 ? 7.091 8.231 -11.094 1.00 88.50 83 LEU A C 1
ATOM 645 O O . LEU A 1 83 ? 6.049 7.721 -11.512 1.00 88.50 83 LEU A O 1
ATOM 649 N N . PRO A 1 84 ? 7.913 8.883 -11.925 1.00 90.56 84 PRO A N 1
ATOM 650 C CA . PRO A 1 84 ? 7.723 8.846 -13.369 1.00 90.56 84 PRO A CA 1
ATOM 651 C C . PRO A 1 84 ? 7.666 7.403 -13.901 1.00 90.56 84 PRO A C 1
ATOM 653 O O . PRO A 1 84 ? 8.476 6.562 -13.507 1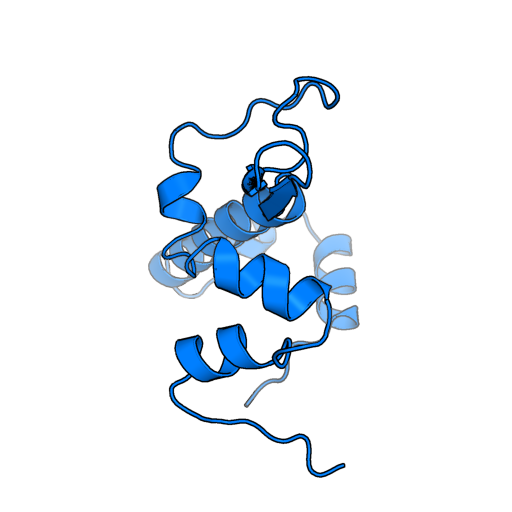.00 90.56 84 PRO A O 1
ATOM 656 N N . ASN A 1 85 ? 6.761 7.124 -14.849 1.00 89.94 85 ASN A N 1
ATOM 657 C CA . ASN A 1 85 ? 6.554 5.780 -15.423 1.00 89.94 85 ASN A CA 1
ATOM 658 C C . ASN A 1 85 ? 7.855 5.124 -15.922 1.00 89.94 85 ASN A C 1
ATOM 660 O O . ASN A 1 85 ? 8.069 3.927 -15.727 1.00 89.94 85 ASN A O 1
ATOM 664 N N . GLY A 1 86 ? 8.760 5.918 -16.505 1.00 89.94 86 GLY A N 1
ATOM 665 C CA . GLY A 1 86 ? 10.064 5.441 -16.968 1.00 89.94 86 GLY A CA 1
ATOM 666 C C . GLY A 1 86 ? 10.928 4.841 -15.854 1.00 89.94 86 GLY A C 1
ATOM 667 O O . GLY A 1 86 ? 11.613 3.847 -16.087 1.00 89.94 86 GLY A O 1
ATOM 668 N N . LEU A 1 87 ? 10.851 5.364 -14.624 1.00 91.06 87 LEU A N 1
ATOM 669 C CA . LEU A 1 87 ? 11.596 4.802 -13.494 1.00 91.06 87 LEU A CA 1
ATOM 670 C C . LEU A 1 87 ? 11.071 3.417 -13.113 1.00 91.06 87 LEU A C 1
ATOM 672 O O . LEU A 1 87 ? 11.867 2.520 -12.848 1.00 91.06 87 LEU A O 1
ATOM 676 N N . TYR A 1 88 ? 9.755 3.194 -13.155 1.00 90.62 88 TYR A N 1
ATOM 677 C CA . TYR A 1 88 ? 9.197 1.857 -12.927 1.00 90.62 88 TYR A CA 1
ATOM 678 C C . TYR A 1 88 ? 9.667 0.847 -13.975 1.00 90.62 88 TYR A C 1
ATOM 680 O O . TYR A 1 88 ? 9.990 -0.289 -13.629 1.00 90.62 88 TYR A O 1
ATOM 688 N N . TYR A 1 89 ? 9.787 1.266 -15.236 1.00 90.81 89 TYR A N 1
ATOM 689 C CA . TYR A 1 89 ? 10.323 0.413 -16.294 1.00 90.81 89 TYR A CA 1
ATOM 690 C C . TYR A 1 89 ? 11.806 0.072 -16.084 1.00 90.81 89 TYR A C 1
ATOM 692 O O . TYR A 1 89 ? 12.201 -1.089 -16.201 1.00 90.81 89 TYR A O 1
ATOM 700 N N . LEU A 1 90 ? 12.630 1.060 -15.726 1.00 91.94 90 LEU A N 1
ATOM 701 C CA . LEU A 1 90 ? 14.047 0.838 -15.425 1.00 91.94 90 LEU A CA 1
ATOM 702 C C . LEU A 1 90 ? 14.239 -0.060 -14.193 1.00 91.94 90 LEU A C 1
ATOM 704 O O . LEU A 1 90 ? 15.141 -0.900 -14.196 1.00 91.94 90 LEU A O 1
ATOM 708 N N . MET A 1 91 ? 13.380 0.074 -13.172 1.00 91.50 91 MET A N 1
ATOM 709 C CA . MET A 1 91 ? 13.360 -0.821 -12.008 1.00 91.50 91 MET A CA 1
ATOM 710 C C . MET A 1 91 ? 13.010 -2.253 -12.417 1.00 91.50 91 MET A C 1
ATOM 712 O O . MET A 1 91 ? 13.710 -3.183 -12.027 1.00 91.50 91 MET A O 1
ATOM 716 N N . LEU A 1 92 ? 11.974 -2.437 -13.244 1.00 90.19 92 LEU A N 1
ATOM 717 C CA . LEU A 1 92 ? 11.573 -3.755 -13.743 1.00 90.19 92 LEU A CA 1
ATOM 718 C C . LEU A 1 92 ? 12.699 -4.440 -14.535 1.00 90.19 92 LEU A C 1
ATOM 720 O O . LEU A 1 92 ? 12.890 -5.647 -14.421 1.00 90.19 92 LEU A O 1
ATOM 724 N N . ARG A 1 93 ? 13.452 -3.674 -15.332 1.00 90.75 93 ARG A N 1
ATOM 725 C CA . ARG A 1 93 ? 14.598 -4.176 -16.111 1.00 90.75 93 ARG A CA 1
ATOM 726 C C . ARG A 1 93 ? 15.857 -4.418 -15.272 1.00 90.75 93 ARG A C 1
ATOM 728 O O . ARG A 1 93 ? 16.829 -4.937 -15.809 1.00 90.75 93 ARG A O 1
ATOM 735 N N . GLY A 1 94 ? 15.863 -4.031 -13.996 1.00 91.00 94 GLY A N 1
ATOM 736 C CA . GLY A 1 94 ? 17.028 -4.148 -13.117 1.00 91.00 94 GLY A CA 1
ATOM 737 C C . GLY A 1 94 ? 18.141 -3.135 -13.403 1.00 91.00 94 GLY A C 1
ATOM 738 O O . GLY A 1 94 ? 19.244 -3.297 -12.894 1.00 91.00 94 GLY A O 1
ATOM 739 N N . VAL A 1 95 ? 17.867 -2.092 -14.196 1.00 95.12 95 VAL A N 1
ATOM 740 C CA . VAL A 1 95 ? 18.837 -1.019 -14.490 1.00 95.12 95 VAL A CA 1
ATOM 741 C C . VAL A 1 95 ? 19.029 -0.120 -13.270 1.00 95.12 95 VAL A C 1
ATOM 743 O O . VAL A 1 95 ? 20.137 0.335 -13.000 1.00 95.12 95 VAL A O 1
ATOM 746 N N . ILE A 1 96 ? 17.950 0.127 -12.522 1.00 92.75 96 ILE A N 1
ATOM 747 C CA . ILE A 1 96 ? 17.980 0.889 -11.271 1.00 92.75 96 ILE A CA 1
ATOM 748 C C . ILE A 1 96 ? 17.415 0.056 -10.120 1.00 92.75 96 ILE A C 1
ATOM 750 O O . ILE A 1 96 ? 16.585 -0.832 -10.310 1.00 92.75 96 ILE A O 1
ATOM 754 N N . SER A 1 97 ? 17.872 0.351 -8.903 1.00 90.44 97 SER A N 1
ATOM 755 C CA . SER A 1 97 ? 17.497 -0.400 -7.704 1.00 90.44 97 SER A CA 1
ATOM 756 C C . SER A 1 97 ? 16.017 -0.239 -7.351 1.00 90.44 97 SER A C 1
ATOM 758 O O . SER A 1 97 ? 15.503 0.875 -7.266 1.00 90.44 97 SER A O 1
ATOM 760 N N . HIS A 1 98 ? 15.361 -1.349 -7.002 1.00 88.38 98 HIS A N 1
ATOM 761 C CA . HIS A 1 98 ? 14.006 -1.364 -6.436 1.00 88.38 98 HIS A CA 1
ATOM 762 C C . HIS A 1 98 ? 13.921 -0.707 -5.044 1.00 88.38 98 HIS A C 1
ATOM 764 O O . HIS A 1 98 ? 12.826 -0.527 -4.516 1.00 88.38 98 HIS A O 1
ATOM 770 N N . LYS A 1 99 ? 15.060 -0.337 -4.436 1.00 87.56 99 LYS A N 1
ATOM 771 C CA . LYS A 1 99 ? 15.108 0.439 -3.187 1.00 87.56 99 LYS A CA 1
ATOM 772 C C . LYS A 1 99 ? 14.886 1.937 -3.402 1.00 87.56 99 LYS A C 1
ATOM 774 O O . LYS A 1 99 ? 14.628 2.643 -2.432 1.00 87.56 99 LYS A O 1
ATOM 779 N N . LEU A 1 100 ? 14.967 2.430 -4.641 1.00 87.88 100 LEU A N 1
ATOM 780 C CA . LEU A 1 100 ? 14.847 3.858 -4.944 1.00 87.88 100 LEU A CA 1
ATOM 781 C C . LEU A 1 100 ? 13.542 4.491 -4.414 1.00 87.88 100 LEU A C 1
ATOM 783 O O . LEU A 1 100 ? 13.642 5.528 -3.760 1.00 87.88 100 LEU A O 1
ATOM 787 N N . PRO A 1 101 ? 12.343 3.892 -4.591 1.00 86.75 101 PRO A N 1
ATOM 788 C CA . PRO A 1 101 ? 11.111 4.468 -4.050 1.00 86.75 101 PRO A CA 1
ATOM 789 C C . PRO A 1 101 ? 11.147 4.569 -2.523 1.00 86.75 101 PRO A C 1
ATOM 791 O O . PRO A 1 101 ? 10.725 5.570 -1.954 1.00 86.75 101 PRO A O 1
ATOM 794 N N . GLN A 1 102 ? 11.698 3.551 -1.855 1.00 86.06 102 GLN A N 1
ATOM 795 C CA . GLN A 1 102 ? 11.828 3.538 -0.401 1.00 86.06 102 GLN A CA 1
ATOM 796 C C . GLN A 1 102 ? 12.802 4.614 0.089 1.00 86.06 102 GLN A C 1
ATOM 798 O O . GLN A 1 102 ? 12.513 5.278 1.081 1.00 86.06 102 GLN A O 1
ATOM 803 N N . ALA A 1 103 ? 13.933 4.789 -0.596 1.00 89.06 103 ALA A N 1
ATOM 804 C CA . ALA A 1 103 ? 14.921 5.802 -0.246 1.00 89.06 103 ALA A CA 1
ATOM 805 C C . ALA A 1 103 ? 14.372 7.223 -0.436 1.00 89.06 103 ALA A C 1
ATOM 807 O O . ALA A 1 103 ? 14.556 8.067 0.435 1.00 89.06 103 ALA A O 1
ATOM 808 N N . LEU A 1 104 ? 13.638 7.470 -1.526 1.00 88.31 104 LEU A N 1
ATOM 809 C CA . LEU A 1 104 ? 12.981 8.757 -1.775 1.00 88.31 104 LEU A CA 1
ATOM 810 C C . LEU A 1 104 ? 11.897 9.057 -0.734 1.00 88.31 104 LEU A C 1
ATOM 812 O O . LEU A 1 104 ? 11.852 10.163 -0.211 1.00 88.31 104 LEU A O 1
ATOM 816 N N . ALA A 1 105 ? 11.070 8.066 -0.388 1.00 85.31 105 ALA A N 1
ATOM 817 C CA . ALA A 1 105 ? 10.011 8.238 0.605 1.00 85.31 105 ALA A CA 1
ATOM 818 C C . ALA A 1 105 ? 10.549 8.490 2.024 1.00 85.31 105 ALA A C 1
ATOM 820 O O . ALA A 1 105 ? 9.916 9.192 2.807 1.00 85.31 105 ALA A O 1
ATOM 821 N N . LYS A 1 106 ? 11.703 7.908 2.373 1.00 87.56 106 LYS A N 1
ATOM 822 C CA . LYS A 1 106 ? 12.318 8.063 3.702 1.00 87.56 106 LYS A CA 1
ATOM 823 C C . LYS A 1 106 ? 13.323 9.212 3.795 1.00 87.56 106 LYS A C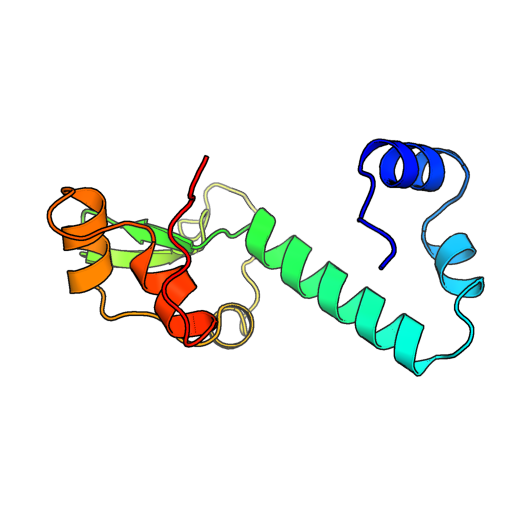 1
ATOM 825 O O . LYS A 1 106 ? 13.663 9.615 4.900 1.00 87.56 106 LYS A O 1
ATOM 830 N N . GLY A 1 107 ? 13.838 9.695 2.664 1.00 88.94 107 GLY A N 1
ATOM 831 C CA . GLY A 1 107 ? 14.949 10.649 2.617 1.00 88.94 107 GLY A CA 1
ATOM 832 C C . GLY A 1 107 ? 16.314 10.052 2.990 1.00 88.94 107 GLY A C 1
ATOM 833 O O . GLY A 1 107 ? 17.290 10.786 3.096 1.00 88.94 107 GLY A O 1
ATOM 834 N N . GLU A 1 108 ? 16.408 8.733 3.175 1.00 89.12 108 GLU A N 1
ATOM 835 C CA . GLU A 1 108 ? 17.639 8.032 3.544 1.00 89.12 108 GLU A CA 1
ATOM 836 C C . GLU A 1 108 ? 17.832 6.773 2.693 1.00 89.12 108 GLU A C 1
ATOM 838 O O . GLU A 1 108 ? 16.903 5.993 2.460 1.00 89.12 108 GLU A O 1
ATOM 843 N N . TRP A 1 109 ? 19.065 6.543 2.239 1.00 86.44 109 TRP A N 1
ATOM 844 C CA . TRP A 1 109 ? 19.415 5.288 1.583 1.00 86.44 109 TRP A CA 1
ATOM 845 C C . TRP A 1 109 ? 19.660 4.211 2.640 1.00 86.44 109 TRP A C 1
ATOM 847 O O . TRP A 1 109 ? 20.726 4.146 3.248 1.00 86.44 109 TRP A O 1
ATOM 857 N N . THR A 1 110 ? 18.672 3.346 2.864 1.00 76.00 110 THR A N 1
ATOM 858 C CA . THR A 1 110 ? 18.834 2.206 3.771 1.00 76.00 110 THR A CA 1
ATOM 859 C C . THR A 1 110 ? 19.497 1.050 3.033 1.00 76.00 110 THR A C 1
ATOM 861 O O . THR A 1 110 ? 18.819 0.256 2.363 1.00 76.00 110 THR A O 1
ATOM 864 N N . ASP A 1 111 ? 20.820 0.928 3.144 1.00 75.62 111 ASP A N 1
ATOM 865 C CA . ASP A 1 111 ? 21.463 -0.322 2.768 1.00 75.62 111 ASP A CA 1
ATOM 866 C C . ASP A 1 111 ? 21.242 -1.364 3.859 1.00 75.62 111 ASP A C 1
ATOM 868 O O . ASP A 1 111 ? 21.331 -1.077 5.051 1.00 75.62 111 ASP A O 1
ATOM 872 N N . LYS A 1 112 ? 20.897 -2.588 3.454 1.00 58.28 112 LYS A N 1
ATOM 873 C CA . LYS A 1 112 ? 20.817 -3.688 4.412 1.00 58.28 112 LYS A CA 1
ATOM 874 C C . LYS A 1 112 ? 22.253 -4.127 4.665 1.00 58.28 112 LYS A C 1
ATOM 876 O O . LYS A 1 112 ? 22.752 -4.996 3.957 1.00 58.28 112 LYS A O 1
ATOM 881 N N . SER A 1 113 ? 22.933 -3.516 5.629 1.00 53.56 113 SER A N 1
ATOM 882 C CA . SER A 1 113 ? 24.039 -4.206 6.283 1.00 53.56 113 SER A CA 1
ATOM 883 C C . SER A 1 113 ? 23.418 -5.359 7.079 1.00 53.56 113 SER A C 1
ATOM 885 O O . SER A 1 113 ? 22.861 -5.101 8.140 1.00 53.56 113 SER A O 1
ATOM 887 N N . GLN A 1 114 ? 23.432 -6.552 6.466 1.00 33.81 114 GLN A N 1
ATOM 888 C CA . GLN A 1 114 ? 23.204 -7.900 7.025 1.00 33.81 114 GLN A CA 1
ATOM 889 C C . GLN A 1 114 ? 22.159 -8.010 8.148 1.00 33.81 114 GLN A C 1
ATOM 891 O O . GLN A 1 114 ? 22.476 -7.691 9.313 1.00 33.81 114 GLN A O 1
#

Foldseek 3Di:
DDDDDPVVVVVVVVPDPVVVVLVPDPDVVVSVVVVVVVVLVVLCVQFPFDQDPVVLDTGTPCPVVPPVDDRDPCVDVSVPDDDPSVVVVCCVVVVDPPCVVVCVVVVHRDDPPD

Radius of gyration: 18.12 Å; Cα contacts (8 Å, |Δi|>4): 57; chains: 1; bounding box: 40×25×48 Å

Secondary structure (DSSP, 8-state):
-----HHHHHHHHHHS-HHHHHTT-SSHHHHHHHHHHHHHHHHHHHT-EEEETTTTEEEETTTTSTT-PPPPTTHHHHH-----HHHHHHHHTTSS-TTHHHHHHHTS------